Protein AF-A0A9K3H427-F1 (afdb_monomer_lite)

Foldseek 3Di:
DDDDDDPPDPDPPPFPQDKDQPVPDFPPPVLCVLLVVVVHFDWAKEWEQVDVVTDIDTWTKDWDDDPPDITIGTPCPVCVCVVNVHDGGWIWTWGADSVRRYIYTNDIHDRDDPDD

pLDDT: mean 77.14, std 18.09, range [31.36, 94.38]

Structure (mmCIF, N/CA/C/O backbone):
data_AF-A0A9K3H427-F1
#
_entry.id   AF-A0A9K3H427-F1
#
loop_
_atom_site.group_PDB
_atom_site.id
_atom_site.type_symbol
_atom_site.label_atom_id
_atom_site.label_alt_id
_atom_site.label_comp_id
_atom_site.label_asym_id
_atom_site.label_entity_id
_atom_site.label_seq_id
_atom_site.pdbx_PDB_ins_code
_atom_site.Cartn_x
_atom_site.Cartn_y
_atom_site.Cartn_z
_atom_site.occupancy
_atom_site.B_iso_or_equiv
_atom_site.auth_seq_id
_atom_site.auth_comp_id
_atom_site.auth_asym_id
_atom_site.auth_atom_id
_atom_site.pdbx_PDB_model_num
ATOM 1 N N . MET A 1 1 ? -9.179 27.193 9.146 1.00 47.16 1 MET A N 1
ATOM 2 C CA . MET A 1 1 ? -9.935 26.035 9.664 1.00 47.16 1 MET A CA 1
ATOM 3 C C . MET A 1 1 ? -11.310 26.071 9.018 1.00 47.16 1 MET A C 1
ATOM 5 O O . MET A 1 1 ? -12.090 26.947 9.357 1.00 47.16 1 MET A O 1
ATOM 9 N N . MET A 1 2 ? -11.565 25.232 8.012 1.00 31.36 2 MET A N 1
ATOM 10 C CA . MET A 1 2 ? -12.874 25.163 7.357 1.00 31.36 2 MET A CA 1
ATOM 11 C C . MET A 1 2 ? -13.105 23.733 6.878 1.00 31.36 2 MET A C 1
ATOM 13 O O . MET A 1 2 ? -12.487 23.281 5.918 1.00 31.36 2 MET A O 1
ATOM 17 N N . PHE A 1 3 ? -13.963 23.025 7.607 1.00 40.50 3 PHE A N 1
ATOM 18 C CA . PHE A 1 3 ? -14.606 21.809 7.136 1.00 40.50 3 PHE A CA 1
ATOM 19 C C . PHE A 1 3 ? -15.745 22.230 6.207 1.00 40.50 3 PHE A C 1
ATOM 21 O O . PHE A 1 3 ? -16.677 22.899 6.644 1.00 40.50 3 PHE A O 1
ATOM 28 N N . LEU A 1 4 ? -15.680 21.823 4.943 1.00 38.75 4 LEU A N 1
ATOM 29 C CA . LEU A 1 4 ? -16.846 21.741 4.070 1.00 38.75 4 LEU A CA 1
ATOM 30 C C . LEU A 1 4 ? -16.932 20.303 3.577 1.00 38.75 4 LEU A C 1
ATOM 32 O O . LEU A 1 4 ? -16.251 19.882 2.646 1.00 38.75 4 LEU A O 1
ATOM 36 N N . LEU A 1 5 ? -17.746 19.544 4.299 1.00 40.22 5 LEU A N 1
ATOM 37 C CA . LEU A 1 5 ? -18.216 18.225 3.923 1.00 40.22 5 LEU A CA 1
ATOM 38 C C . LEU A 1 5 ? -19.478 18.404 3.060 1.00 40.22 5 LEU A C 1
ATOM 40 O O . LEU A 1 5 ? -20.272 19.303 3.320 1.00 40.22 5 LEU A O 1
ATOM 44 N N . PHE A 1 6 ? -19.662 17.493 2.101 1.00 34.06 6 PHE A N 1
ATOM 45 C CA . PHE A 1 6 ? -20.850 17.277 1.256 1.00 34.06 6 PHE A CA 1
ATOM 46 C C . PHE A 1 6 ? -20.941 17.988 -0.109 1.00 34.06 6 PHE A C 1
ATOM 48 O O . PHE A 1 6 ? -21.851 18.763 -0.396 1.00 34.06 6 PHE A O 1
ATOM 55 N N . GLN A 1 7 ? -20.108 17.520 -1.044 1.00 39.38 7 GLN A N 1
ATOM 56 C CA . GLN A 1 7 ? -20.608 17.071 -2.355 1.00 39.38 7 GLN A CA 1
ATOM 57 C C . GLN A 1 7 ? -20.268 15.585 -2.542 1.00 39.38 7 GLN A C 1
ATOM 59 O O . GLN A 1 7 ? -19.338 15.185 -3.239 1.00 39.38 7 GLN A O 1
ATOM 64 N N . LEU A 1 8 ? -21.032 14.763 -1.826 1.00 40.72 8 LEU A N 1
ATOM 65 C CA . LEU A 1 8 ? -20.906 13.316 -1.724 1.00 40.72 8 LEU A CA 1
ATOM 66 C C . LEU A 1 8 ? -21.753 12.633 -2.814 1.00 40.72 8 LEU A C 1
ATOM 68 O O . LEU A 1 8 ? -22.786 12.069 -2.491 1.00 40.72 8 LEU A O 1
ATOM 72 N N . GLN A 1 9 ? -21.357 12.718 -4.095 1.00 40.81 9 GLN A N 1
ATOM 73 C CA . GLN A 1 9 ? -21.761 11.723 -5.121 1.00 40.81 9 GLN A CA 1
ATOM 74 C C . GLN A 1 9 ? -21.062 11.812 -6.492 1.00 40.81 9 GLN A C 1
ATOM 76 O O . GLN A 1 9 ? -21.437 11.088 -7.412 1.00 40.81 9 GLN A O 1
ATOM 81 N N . ARG A 1 10 ? -20.027 12.645 -6.673 1.00 34.31 10 ARG A N 1
ATOM 82 C CA . ARG A 1 10 ? -19.367 12.787 -7.987 1.00 34.31 10 ARG A CA 1
ATOM 83 C C . ARG A 1 10 ? -17.844 12.912 -7.909 1.00 34.31 10 ARG A C 1
ATOM 85 O O . ARG A 1 10 ? -17.246 13.702 -8.626 1.00 34.31 10 ARG A O 1
ATOM 92 N N . LEU A 1 11 ? -17.220 12.127 -7.029 1.00 31.83 11 LEU A N 1
ATOM 93 C CA . LEU A 1 11 ? -15.755 12.014 -6.925 1.00 31.83 11 LEU A CA 1
ATOM 94 C C . LEU A 1 11 ? -15.275 10.569 -6.696 1.00 31.83 11 LEU A C 1
ATOM 96 O O . LEU A 1 11 ? -14.165 10.338 -6.239 1.00 31.83 11 LEU A O 1
ATOM 100 N N . LEU A 1 12 ? -16.096 9.581 -7.065 1.00 36.31 12 LEU A N 1
ATOM 101 C CA . LEU A 1 12 ? -15.741 8.153 -7.020 1.00 36.31 12 LEU A CA 1
ATOM 102 C C . LEU A 1 12 ? -14.937 7.669 -8.246 1.00 36.31 12 LEU A C 1
ATOM 104 O O . LEU A 1 12 ? -14.768 6.472 -8.428 1.00 36.31 12 LEU A O 1
ATOM 108 N N . LEU A 1 13 ? -14.432 8.575 -9.090 1.00 39.28 13 LEU A N 1
ATOM 109 C CA . LEU A 1 13 ? -13.707 8.222 -10.324 1.00 39.28 13 LEU A CA 1
ATOM 110 C C . LEU A 1 13 ? -12.291 8.810 -10.429 1.00 39.28 13 LEU A C 1
ATOM 112 O O . LEU A 1 13 ? -11.658 8.659 -11.467 1.00 39.28 13 LEU A O 1
ATOM 116 N N . LEU A 1 14 ? -11.777 9.450 -9.373 1.00 37.84 14 LEU A N 1
ATOM 117 C CA . LEU A 1 14 ? -10.419 10.022 -9.374 1.00 37.84 14 LEU A CA 1
ATOM 118 C C . LEU A 1 14 ? -9.547 9.620 -8.182 1.00 37.84 14 LEU A C 1
ATOM 120 O O . LEU A 1 14 ? -8.401 10.048 -8.111 1.00 37.84 14 LEU A O 1
ATOM 124 N N . ASN A 1 15 ? -10.044 8.769 -7.283 1.00 42.16 15 ASN A N 1
ATOM 125 C CA . ASN A 1 15 ? -9.226 8.227 -6.206 1.00 42.16 15 ASN A CA 1
ATOM 126 C C . ASN A 1 15 ? -8.903 6.775 -6.515 1.00 42.16 15 ASN A C 1
ATOM 128 O O . ASN A 1 15 ? -9.799 5.974 -6.766 1.00 42.16 15 ASN A O 1
ATOM 132 N N . ASN A 1 16 ? -7.603 6.496 -6.548 1.00 55.47 16 ASN A N 1
ATOM 133 C CA . ASN A 1 16 ? -6.942 5.254 -6.931 1.00 55.47 16 ASN A CA 1
ATOM 134 C C . ASN A 1 16 ? -7.332 4.054 -6.045 1.00 55.47 16 ASN A C 1
ATOM 136 O O . ASN A 1 16 ? -6.452 3.446 -5.444 1.00 55.47 16 ASN A O 1
ATOM 140 N N . HIS A 1 17 ? -8.616 3.697 -5.955 1.00 60.53 17 HIS A N 1
ATOM 141 C CA . HIS A 1 17 ? -9.084 2.445 -5.365 1.00 60.53 17 HIS A CA 1
ATOM 142 C C . HIS A 1 17 ? -8.744 1.316 -6.329 1.00 60.53 17 HIS A C 1
ATOM 144 O O . HIS A 1 17 ? -9.560 0.847 -7.122 1.00 60.53 17 HIS A O 1
ATOM 150 N N . MET A 1 18 ? -7.479 0.931 -6.306 1.00 69.94 18 MET A N 1
ATOM 151 C CA . MET A 1 18 ? -6.984 -0.177 -7.093 1.00 69.94 18 MET A CA 1
ATOM 152 C C . MET A 1 18 ? -7.352 -1.460 -6.348 1.00 69.94 18 MET A C 1
ATOM 154 O O . MET A 1 18 ? -7.099 -1.591 -5.150 1.00 69.94 18 MET A O 1
ATOM 158 N N . ALA A 1 19 ? -7.966 -2.401 -7.060 1.00 75.38 19 ALA A N 1
ATOM 159 C CA . ALA A 1 19 ? -8.266 -3.732 -6.552 1.00 75.38 19 ALA A CA 1
ATOM 160 C C . ALA A 1 19 ? -7.276 -4.729 -7.157 1.00 75.38 19 ALA A C 1
ATOM 162 O O . ALA A 1 19 ? -7.068 -4.733 -8.373 1.00 75.38 19 ALA A O 1
ATOM 163 N N . VAL A 1 20 ? -6.658 -5.575 -6.330 1.00 70.31 20 VAL A N 1
ATOM 164 C CA . VAL A 1 20 ? -5.747 -6.621 -6.820 1.00 70.31 20 VAL A CA 1
ATOM 165 C C . VAL A 1 20 ? -5.991 -7.946 -6.107 1.00 70.31 20 VAL A C 1
ATOM 167 O O . VAL A 1 20 ? -6.211 -7.991 -4.897 1.00 70.31 20 VAL A O 1
ATOM 170 N N . VAL A 1 21 ? -5.915 -9.032 -6.881 1.00 73.81 21 VAL A N 1
ATOM 171 C CA . VAL A 1 21 ? -5.943 -10.413 -6.387 1.00 73.81 21 VAL A CA 1
ATOM 172 C C . VAL A 1 21 ? -4.569 -10.791 -5.823 1.00 73.81 21 VAL A C 1
ATOM 174 O O . VAL A 1 21 ? -3.543 -10.688 -6.502 1.00 73.81 21 VAL A O 1
ATOM 177 N N . ILE A 1 22 ? -4.545 -11.267 -4.576 1.00 63.09 22 ILE A N 1
ATOM 178 C CA . ILE A 1 22 ? -3.318 -11.396 -3.769 1.00 63.09 22 ILE A CA 1
ATOM 179 C C . ILE A 1 22 ? -2.269 -12.376 -4.307 1.00 63.09 22 ILE A C 1
ATOM 181 O O . ILE A 1 22 ? -1.079 -12.181 -4.054 1.00 63.09 22 ILE A O 1
ATOM 185 N N . SER A 1 23 ? -2.652 -13.372 -5.113 1.00 59.31 23 SER A N 1
ATOM 186 C CA . SER A 1 23 ? -1.693 -14.299 -5.743 1.00 59.31 23 SER A CA 1
ATOM 187 C C . SER A 1 23 ? -0.634 -13.588 -6.604 1.00 59.31 23 SER A C 1
ATOM 189 O O . SER A 1 23 ? 0.442 -14.139 -6.836 1.00 59.31 23 SER A O 1
ATOM 191 N N . LEU A 1 24 ? -0.910 -12.350 -7.028 1.00 56.22 24 LEU A N 1
ATOM 192 C CA . LEU A 1 24 ? -0.031 -11.511 -7.839 1.00 56.22 24 LEU A CA 1
ATOM 193 C C . LEU A 1 24 ? 0.356 -10.191 -7.161 1.00 56.22 24 LEU A C 1
ATOM 195 O O . LEU A 1 24 ? 1.038 -9.385 -7.797 1.00 56.22 24 LEU A O 1
ATOM 199 N N . PHE A 1 25 ? -0.053 -9.948 -5.908 1.00 58.78 25 PHE A N 1
ATOM 200 C CA . PHE A 1 25 ? 0.113 -8.645 -5.256 1.00 58.78 25 PHE A CA 1
ATOM 201 C C . PHE A 1 25 ? 1.571 -8.425 -4.837 1.00 58.78 25 PHE A C 1
ATOM 203 O O . PHE A 1 25 ? 1.988 -8.603 -3.704 1.00 58.78 25 PHE A O 1
ATOM 210 N N . ARG A 1 26 ? 2.390 -8.084 -5.822 1.00 73.81 26 ARG A N 1
ATOM 211 C CA . ARG A 1 26 ? 3.598 -7.272 -5.673 1.00 73.81 26 ARG A CA 1
ATOM 212 C C . ARG A 1 26 ? 3.151 -5.813 -5.743 1.00 73.81 26 ARG A C 1
ATOM 214 O O . ARG A 1 26 ? 2.013 -5.567 -6.142 1.00 73.81 26 ARG A O 1
ATOM 221 N N . LEU A 1 27 ? 4.002 -4.854 -5.367 1.00 79.50 27 LEU A N 1
ATOM 222 C CA . LEU A 1 27 ? 3.614 -3.445 -5.492 1.00 79.50 27 LEU A CA 1
ATOM 223 C C . LEU A 1 27 ? 3.221 -3.181 -6.946 1.00 79.50 27 LEU A C 1
ATOM 225 O O . LEU A 1 27 ? 4.057 -3.399 -7.828 1.00 79.50 27 LEU A O 1
ATOM 229 N N . PRO A 1 28 ? 1.974 -2.763 -7.221 1.00 80.25 28 PRO A N 1
ATOM 230 C CA . PRO A 1 28 ? 1.554 -2.576 -8.600 1.00 80.25 28 PRO A CA 1
ATOM 231 C C . PRO A 1 28 ? 2.414 -1.510 -9.270 1.00 80.25 28 PRO A C 1
ATOM 233 O O . PRO A 1 28 ? 2.856 -0.566 -8.612 1.00 80.25 28 PRO A O 1
ATOM 236 N N . ASP A 1 29 ? 2.659 -1.642 -10.572 1.00 80.81 29 ASP A N 1
ATOM 237 C CA . ASP A 1 29 ? 3.571 -0.743 -11.298 1.00 80.81 29 ASP A CA 1
ATOM 238 C C . ASP A 1 29 ? 3.152 0.731 -11.165 1.00 80.81 29 ASP A C 1
ATOM 240 O O . ASP A 1 29 ? 3.988 1.630 -11.151 1.00 80.81 29 ASP A O 1
ATOM 244 N N . THR A 1 30 ? 1.851 0.996 -11.015 1.00 80.50 30 THR A N 1
ATOM 245 C CA . THR A 1 30 ? 1.318 2.332 -10.714 1.00 80.50 30 THR A CA 1
ATOM 246 C C . THR A 1 30 ? 1.804 2.853 -9.362 1.00 80.50 30 THR A C 1
ATOM 248 O O . THR A 1 30 ? 2.328 3.960 -9.299 1.00 80.50 30 THR A O 1
ATOM 251 N N . VAL A 1 31 ? 1.708 2.044 -8.301 1.00 83.06 31 VAL A N 1
ATOM 252 C CA . VAL A 1 31 ? 2.203 2.407 -6.962 1.00 83.06 31 VAL A CA 1
ATOM 253 C C . VAL A 1 31 ? 3.716 2.569 -6.984 1.00 83.06 31 VAL A C 1
ATOM 255 O O . VAL A 1 31 ? 4.232 3.527 -6.428 1.00 83.06 31 VAL A O 1
ATOM 258 N N . SER A 1 32 ? 4.429 1.676 -7.672 1.00 85.00 32 SER A N 1
ATOM 259 C CA . SER A 1 32 ? 5.888 1.747 -7.781 1.00 85.00 32 SER A CA 1
ATOM 260 C C . SER A 1 32 ? 6.361 3.048 -8.435 1.00 85.00 32 SER A C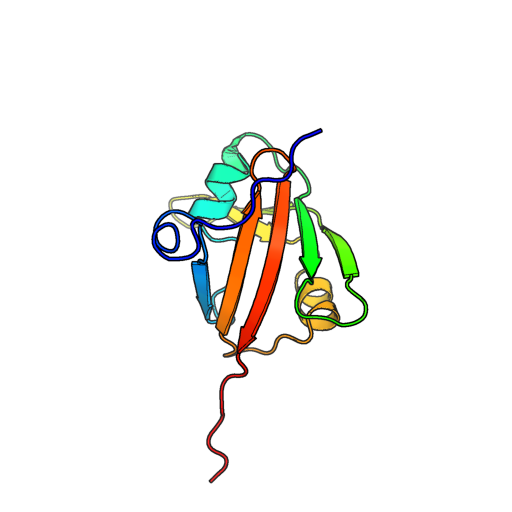 1
ATOM 262 O O . SER A 1 32 ? 7.321 3.660 -7.968 1.00 85.00 32 SER A O 1
ATOM 264 N N . ARG A 1 33 ? 5.652 3.500 -9.479 1.00 84.62 33 ARG A N 1
ATOM 265 C CA . ARG A 1 33 ? 5.917 4.781 -10.147 1.00 84.62 33 ARG A CA 1
ATOM 266 C C . ARG A 1 33 ? 5.559 5.980 -9.271 1.00 84.62 33 ARG A C 1
ATOM 268 O O . ARG A 1 33 ? 6.371 6.892 -9.167 1.00 84.62 33 ARG A O 1
ATOM 275 N N . MET A 1 34 ? 4.399 5.961 -8.609 1.00 84.12 34 MET A N 1
ATOM 276 C CA . MET A 1 34 ? 3.990 7.021 -7.669 1.00 84.12 34 MET A CA 1
ATOM 277 C C . MET A 1 34 ? 4.972 7.144 -6.496 1.00 84.12 34 MET A C 1
ATOM 279 O O . MET A 1 34 ? 5.376 8.238 -6.123 1.00 84.12 34 MET A O 1
ATOM 283 N N . ALA A 1 35 ? 5.444 6.017 -5.967 1.00 85.19 35 ALA A N 1
ATOM 284 C CA . ALA A 1 35 ? 6.460 5.963 -4.919 1.00 85.19 35 ALA A CA 1
ATOM 285 C C . ALA A 1 35 ? 7.887 6.262 -5.426 1.00 85.19 35 ALA A C 1
ATOM 287 O O . ALA A 1 35 ? 8.841 6.235 -4.651 1.00 85.19 35 ALA A O 1
ATOM 288 N N . LYS A 1 36 ? 8.055 6.538 -6.730 1.00 87.50 36 LYS A N 1
ATOM 289 C CA . LYS A 1 36 ? 9.339 6.861 -7.377 1.00 87.50 36 LYS A CA 1
ATOM 290 C C . LYS A 1 36 ? 10.428 5.822 -7.079 1.00 87.50 36 LYS A C 1
ATOM 292 O O . LYS A 1 36 ? 11.605 6.162 -6.958 1.00 87.50 36 LYS A O 1
ATOM 297 N N . LEU A 1 37 ? 10.046 4.540 -7.015 1.00 86.06 37 LEU A N 1
ATOM 298 C CA . LEU A 1 37 ? 10.944 3.445 -6.617 1.00 86.06 37 LEU A CA 1
ATOM 299 C C . LEU A 1 37 ? 12.052 3.157 -7.641 1.00 86.06 37 LEU A C 1
ATOM 301 O O . LEU A 1 37 ? 13.075 2.551 -7.312 1.00 86.06 37 LEU A O 1
ATOM 305 N N . ASP A 1 38 ? 11.877 3.633 -8.874 1.00 83.06 38 ASP A N 1
ATOM 306 C CA . ASP A 1 38 ? 12.915 3.662 -9.909 1.00 83.06 38 ASP A CA 1
ATOM 307 C C . ASP A 1 38 ? 14.080 4.597 -9.550 1.00 83.06 38 ASP A C 1
ATOM 309 O O . ASP A 1 38 ? 15.223 4.314 -9.907 1.00 83.06 38 ASP A O 1
ATOM 313 N N . PHE A 1 39 ? 13.812 5.663 -8.790 1.00 83.31 39 PHE A N 1
ATOM 314 C CA . PHE A 1 39 ? 14.806 6.655 -8.375 1.00 83.31 39 PHE A CA 1
ATOM 315 C C . PHE A 1 39 ? 15.386 6.377 -6.982 1.00 83.31 39 PHE A C 1
ATOM 317 O O . PHE A 1 39 ? 16.506 6.796 -6.694 1.00 83.31 39 PHE A O 1
ATOM 324 N N . GLY A 1 40 ? 14.667 5.649 -6.122 1.00 83.50 40 GLY A N 1
ATOM 325 C CA . GLY A 1 40 ? 15.151 5.272 -4.795 1.00 83.50 40 GLY A CA 1
ATOM 326 C C . GLY A 1 40 ? 14.237 4.277 -4.083 1.00 83.50 40 GLY A C 1
ATOM 327 O O . GLY A 1 40 ? 13.020 4.360 -4.182 1.00 83.50 40 GLY A O 1
ATOM 328 N N . LEU A 1 41 ? 14.813 3.335 -3.330 1.00 86.69 41 LEU A N 1
ATOM 329 C CA . LEU A 1 41 ? 14.063 2.320 -2.570 1.00 86.69 41 LEU A CA 1
ATOM 330 C C . LEU A 1 41 ? 13.549 2.876 -1.238 1.00 86.69 41 LEU A C 1
ATOM 332 O O . LEU A 1 41 ? 13.837 2.328 -0.172 1.00 86.69 41 LEU A O 1
ATOM 336 N N . ASN A 1 42 ? 12.818 3.985 -1.305 1.00 86.50 42 ASN A N 1
ATOM 337 C CA . ASN A 1 42 ? 12.278 4.631 -0.121 1.00 86.50 42 ASN A CA 1
ATOM 338 C C . ASN A 1 42 ? 11.275 3.696 0.565 1.00 86.50 42 ASN A C 1
ATOM 340 O O . ASN A 1 42 ? 10.440 3.095 -0.115 1.00 86.50 42 ASN A O 1
ATOM 344 N N . PRO A 1 43 ? 11.363 3.528 1.894 1.00 88.81 43 PRO A N 1
ATOM 345 C CA . PRO A 1 43 ? 10.383 2.743 2.622 1.00 88.81 43 PRO A CA 1
ATOM 346 C C . PRO A 1 43 ? 9.009 3.410 2.521 1.00 88.81 43 PRO A C 1
ATOM 348 O O . PRO A 1 43 ? 8.911 4.635 2.544 1.00 88.81 43 PRO A O 1
ATOM 351 N N . ILE A 1 44 ? 7.958 2.597 2.443 1.00 90.50 44 ILE A N 1
ATOM 352 C CA . ILE A 1 44 ? 6.577 3.084 2.412 1.00 90.50 44 ILE A CA 1
ATOM 353 C C . ILE A 1 44 ? 5.884 2.774 3.734 1.00 90.50 44 ILE A C 1
ATOM 355 O O . ILE A 1 44 ? 6.114 1.725 4.350 1.00 90.50 44 ILE A O 1
ATOM 359 N N . THR A 1 45 ? 5.010 3.673 4.164 1.00 93.50 45 THR A N 1
ATOM 360 C CA . THR A 1 45 ? 4.161 3.445 5.333 1.00 93.50 45 THR A CA 1
ATOM 361 C C . THR A 1 45 ? 2.946 2.642 4.904 1.00 93.50 45 THR A C 1
ATOM 363 O O . THR A 1 45 ? 2.243 3.012 3.972 1.00 93.50 45 THR A O 1
ATOM 366 N N . ILE A 1 46 ? 2.678 1.529 5.575 1.00 92.31 46 ILE A N 1
ATOM 367 C CA . ILE A 1 46 ? 1.462 0.748 5.378 1.00 92.31 46 ILE A CA 1
ATOM 368 C C . ILE A 1 46 ? 0.469 1.135 6.463 1.00 92.31 46 ILE A C 1
ATOM 370 O O . ILE A 1 46 ? 0.786 1.000 7.643 1.00 92.31 46 ILE A O 1
ATOM 374 N N . ARG A 1 47 ? -0.742 1.532 6.078 1.00 94.38 47 ARG A N 1
ATOM 375 C CA . ARG A 1 47 ? -1.845 1.821 6.998 1.00 94.38 47 ARG A CA 1
ATOM 376 C C . ARG A 1 47 ? -2.999 0.854 6.764 1.00 94.38 47 ARG A C 1
ATOM 378 O O . ARG A 1 47 ? -3.476 0.702 5.649 1.00 94.38 47 ARG A O 1
ATOM 385 N N . LEU A 1 48 ? -3.461 0.182 7.811 1.00 93.62 48 LEU A N 1
ATOM 386 C CA . LEU A 1 48 ? -4.531 -0.814 7.761 1.00 93.62 48 LEU A CA 1
ATOM 387 C C . LEU A 1 48 ? -5.826 -0.203 8.301 1.00 93.62 48 LEU A C 1
ATOM 389 O O . LEU A 1 48 ? -6.149 -0.351 9.479 1.00 93.62 48 LEU A O 1
ATOM 393 N N . LEU A 1 49 ? -6.559 0.498 7.435 1.00 91.25 49 LEU A N 1
ATOM 394 C CA . LEU A 1 49 ? -7.787 1.213 7.804 1.00 91.25 49 LEU A CA 1
ATOM 395 C C . LEU A 1 49 ? -8.966 0.271 8.080 1.00 91.25 49 LEU A C 1
ATOM 397 O O . LEU A 1 49 ? -9.829 0.590 8.891 1.00 91.25 49 LEU A O 1
ATOM 401 N N . HIS A 1 50 ? -8.977 -0.904 7.448 1.00 87.62 50 HIS A N 1
ATOM 402 C CA . HIS A 1 50 ? -10.009 -1.929 7.638 1.00 87.62 50 HIS A CA 1
ATOM 403 C C . HIS A 1 50 ? -9.914 -2.687 8.976 1.00 87.62 50 HIS A C 1
ATOM 405 O O . HIS A 1 50 ? -10.785 -3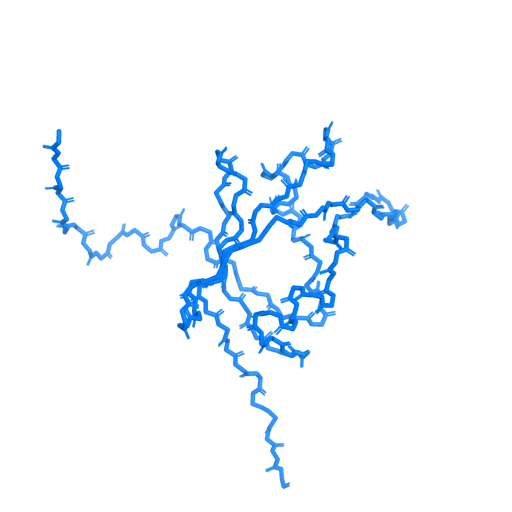.502 9.282 1.00 87.62 50 HIS A O 1
ATOM 411 N N . ARG A 1 51 ? -8.843 -2.498 9.760 1.00 89.12 51 ARG A N 1
ATOM 412 C CA . ARG A 1 51 ? -8.661 -3.163 11.060 1.00 89.12 51 ARG A CA 1
ATOM 413 C C . ARG A 1 51 ? -9.148 -2.254 12.185 1.00 89.12 51 ARG A C 1
ATOM 415 O O . ARG A 1 51 ? -8.975 -1.040 12.132 1.00 89.12 51 ARG A O 1
ATOM 422 N N . SER A 1 52 ? -9.707 -2.864 13.227 1.00 87.06 52 SER A N 1
ATOM 423 C CA . SER A 1 52 ? -9.997 -2.201 14.498 1.00 87.06 52 SER A CA 1
ATOM 424 C C . SER A 1 52 ? -9.258 -2.938 15.624 1.00 87.06 52 SER A C 1
ATOM 426 O O . SER A 1 52 ? -9.520 -4.129 15.818 1.00 87.06 52 SER A O 1
ATOM 428 N N . PRO A 1 53 ? -8.313 -2.290 16.332 1.00 86.81 53 PRO A N 1
ATOM 429 C CA . PRO A 1 53 ? -7.840 -0.919 16.112 1.00 86.81 53 PRO A CA 1
ATOM 430 C C . PRO A 1 53 ? -7.088 -0.762 14.778 1.00 86.81 53 PRO A C 1
ATOM 432 O O . PRO A 1 53 ? -6.526 -1.728 14.251 1.00 86.81 53 PRO A O 1
ATOM 435 N N . GLN A 1 54 ? -7.076 0.464 14.245 1.00 89.44 54 GLN A N 1
ATOM 436 C CA . GLN A 1 54 ? -6.261 0.794 13.074 1.00 89.44 54 GLN A CA 1
ATOM 437 C C . GLN A 1 54 ? -4.784 0.590 13.407 1.00 89.44 54 GLN A C 1
ATOM 439 O O . GLN A 1 54 ? -4.340 0.852 14.525 1.00 89.44 54 GLN A O 1
ATOM 444 N N . ASN A 1 55 ? -4.027 0.104 12.430 1.00 89.88 55 ASN A N 1
ATOM 445 C CA . ASN A 1 55 ? -2.616 -0.209 12.604 1.00 89.88 55 ASN A CA 1
ATOM 446 C C . ASN A 1 55 ? -1.810 0.368 11.445 1.00 89.88 55 ASN A C 1
ATOM 448 O O . ASN A 1 55 ? -2.237 0.275 10.294 1.00 89.88 55 ASN A O 1
ATOM 452 N N . GLU A 1 56 ? -0.636 0.911 11.736 1.00 93.69 56 GLU A N 1
ATOM 453 C CA . GLU A 1 56 ? 0.301 1.376 10.724 1.00 93.69 56 GLU A CA 1
ATOM 454 C C . GLU A 1 56 ? 1.727 0.928 11.032 1.00 93.69 56 GLU A C 1
ATOM 456 O O . GLU A 1 56 ? 2.125 0.762 12.185 1.00 93.69 56 GLU A O 1
ATOM 461 N N . PHE A 1 57 ? 2.495 0.664 9.981 1.00 92.50 57 PHE A N 1
ATOM 462 C CA . PHE A 1 57 ? 3.891 0.274 10.102 1.00 92.50 57 PHE A CA 1
ATOM 463 C C . PHE A 1 57 ? 4.667 0.620 8.837 1.00 92.50 57 PHE A C 1
ATOM 465 O O . PHE A 1 57 ? 4.158 0.527 7.723 1.00 92.50 57 PHE A O 1
ATOM 472 N N . ILE A 1 58 ? 5.940 0.954 9.011 1.00 92.50 58 ILE A N 1
ATOM 473 C CA . ILE A 1 58 ? 6.854 1.216 7.901 1.00 92.50 58 ILE A CA 1
ATOM 474 C C . ILE A 1 58 ? 7.357 -0.117 7.342 1.00 92.50 58 ILE A C 1
ATOM 476 O O . ILE A 1 58 ? 7.717 -1.027 8.098 1.00 92.50 58 ILE A O 1
ATOM 480 N N . ASN A 1 59 ? 7.397 -0.242 6.016 1.00 90.38 59 ASN A N 1
ATOM 481 C CA . ASN A 1 59 ? 7.938 -1.410 5.335 1.00 90.38 59 ASN A CA 1
ATOM 482 C C . ASN A 1 59 ? 8.963 -0.986 4.280 1.00 90.38 59 ASN A C 1
ATOM 484 O O . ASN A 1 59 ? 8.742 -0.063 3.498 1.00 90.38 59 ASN A O 1
ATOM 488 N N . GLY A 1 60 ? 10.105 -1.670 4.274 1.00 89.88 60 GLY A N 1
ATOM 489 C CA . GLY A 1 60 ? 11.148 -1.415 3.290 1.00 89.88 60 GLY A CA 1
ATOM 490 C C . GLY A 1 60 ? 10.743 -1.918 1.909 1.00 89.88 60 GLY A C 1
ATOM 491 O O . GLY A 1 60 ? 9.884 -2.793 1.776 1.00 89.88 60 GLY A O 1
ATOM 492 N N . ILE A 1 61 ? 11.423 -1.412 0.886 1.00 90.00 61 ILE A N 1
ATOM 493 C CA . ILE A 1 61 ? 11.242 -1.839 -0.499 1.00 90.00 61 ILE A CA 1
ATOM 494 C C . ILE A 1 61 ? 12.455 -2.643 -0.957 1.00 90.00 61 ILE A C 1
ATOM 496 O O . ILE A 1 61 ? 13.601 -2.262 -0.727 1.00 90.00 61 ILE A O 1
ATOM 500 N N . ARG A 1 62 ? 12.204 -3.754 -1.653 1.00 88.69 62 ARG A N 1
ATOM 501 C CA . ARG A 1 62 ? 13.210 -4.490 -2.417 1.00 88.69 62 ARG A CA 1
ATOM 502 C C . ARG A 1 62 ? 12.937 -4.362 -3.909 1.00 88.69 62 ARG A C 1
ATOM 504 O O . ARG A 1 62 ? 11.796 -4.482 -4.358 1.00 88.69 62 ARG A O 1
ATOM 511 N N . ARG A 1 63 ? 14.008 -4.176 -4.675 1.00 89.12 63 ARG A N 1
ATOM 512 C CA . ARG A 1 63 ? 13.985 -4.260 -6.135 1.00 89.12 63 ARG A CA 1
ATOM 513 C C . ARG A 1 63 ? 14.223 -5.700 -6.559 1.00 89.12 63 ARG A C 1
ATOM 515 O O . ARG A 1 63 ? 15.203 -6.317 -6.151 1.00 89.12 63 ARG A O 1
ATOM 522 N N . GLU A 1 64 ? 13.360 -6.216 -7.414 1.00 86.38 64 GLU A N 1
ATOM 523 C CA . GLU A 1 64 ? 13.526 -7.509 -8.060 1.00 86.38 64 GLU A CA 1
ATOM 524 C C . GLU A 1 64 ? 13.732 -7.318 -9.563 1.00 86.38 64 GLU A C 1
ATOM 526 O O . GLU A 1 64 ? 13.076 -6.492 -10.200 1.00 86.38 64 GLU A O 1
ATOM 531 N N . LYS A 1 65 ? 14.636 -8.106 -10.145 1.00 8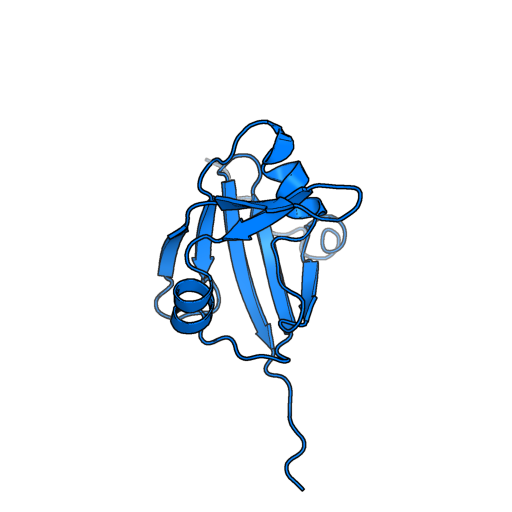2.50 65 LYS A N 1
ATOM 532 C CA . LYS A 1 65 ? 14.880 -8.106 -11.587 1.00 82.50 65 LYS A CA 1
ATOM 533 C C . LYS A 1 65 ? 13.809 -8.949 -12.292 1.00 82.50 65 LYS A C 1
ATOM 535 O O . LYS A 1 65 ? 13.570 -10.094 -11.908 1.00 82.50 65 LYS A O 1
ATOM 540 N N . LYS A 1 66 ? 13.163 -8.384 -13.309 1.00 79.94 66 LYS A N 1
ATOM 541 C CA . LYS A 1 66 ? 12.378 -9.091 -14.333 1.00 79.94 66 LYS A CA 1
ATOM 542 C C . LYS A 1 66 ? 13.258 -9.250 -15.582 1.00 79.94 66 LYS A C 1
ATOM 544 O O . LYS A 1 66 ? 14.327 -8.650 -15.659 1.00 79.94 66 LYS A O 1
ATOM 549 N N . VAL A 1 67 ? 12.818 -10.065 -16.541 1.00 76.88 67 VAL A N 1
ATOM 550 C CA . VAL A 1 67 ? 13.547 -10.299 -17.802 1.00 76.88 67 VAL A CA 1
ATOM 551 C C . VAL A 1 67 ? 13.814 -8.975 -18.532 1.00 76.88 67 VAL A C 1
ATOM 553 O O . VAL A 1 67 ? 14.962 -8.709 -18.870 1.00 76.88 67 VAL A O 1
ATOM 556 N N . ASP A 1 68 ? 12.802 -8.102 -18.621 1.00 77.12 68 ASP A N 1
ATOM 557 C CA . ASP A 1 68 ? 12.885 -6.845 -19.388 1.00 77.12 68 ASP A CA 1
ATOM 558 C C . ASP A 1 68 ? 12.726 -5.566 -18.543 1.00 77.12 68 ASP A C 1
ATOM 560 O O . ASP A 1 68 ? 12.784 -4.458 -19.070 1.00 77.12 68 ASP A O 1
ATOM 564 N N . CYS A 1 69 ? 12.492 -5.677 -17.230 1.00 78.25 69 CYS A N 1
ATOM 565 C CA . CYS A 1 69 ? 12.298 -4.512 -16.358 1.00 78.25 69 CYS A CA 1
ATOM 566 C C . CYS A 1 69 ? 12.626 -4.799 -14.885 1.00 78.25 69 CYS A C 1
ATOM 568 O O . CYS A 1 69 ? 13.012 -5.909 -14.516 1.00 78.25 69 CYS A O 1
ATOM 570 N N . PHE A 1 70 ? 12.463 -3.799 -14.022 1.00 83.12 70 PHE A N 1
ATOM 571 C CA . PHE A 1 70 ? 12.453 -3.992 -12.575 1.00 83.12 70 PHE A CA 1
ATOM 572 C C . PHE A 1 70 ? 11.021 -4.064 -12.055 1.00 83.12 70 PHE A C 1
ATOM 574 O O . PHE A 1 70 ? 10.096 -3.512 -12.642 1.00 83.12 70 PHE A O 1
ATOM 581 N N . ARG A 1 71 ? 10.845 -4.770 -10.941 1.00 84.19 71 ARG A N 1
ATOM 582 C CA . ARG A 1 71 ? 9.606 -4.775 -10.163 1.00 84.19 71 ARG A CA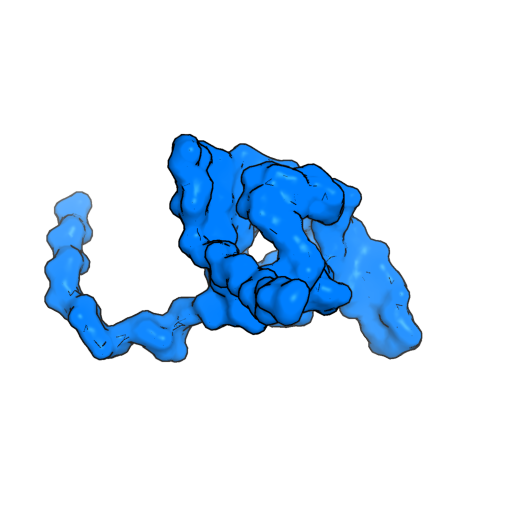 1
ATOM 583 C C . ARG A 1 71 ? 9.939 -4.566 -8.697 1.00 84.19 71 ARG A C 1
ATOM 585 O O . ARG A 1 71 ? 11.019 -4.954 -8.246 1.00 84.19 71 ARG A O 1
ATOM 592 N N . TYR A 1 72 ? 9.003 -4.002 -7.951 1.00 86.94 72 TYR A N 1
ATOM 593 C CA . TYR A 1 72 ? 9.219 -3.644 -6.557 1.00 86.94 72 TYR A CA 1
ATOM 594 C C . TYR A 1 72 ? 8.315 -4.457 -5.642 1.00 86.94 72 TYR A C 1
ATOM 596 O O . TYR A 1 72 ? 7.187 -4.816 -5.982 1.00 86.94 72 TYR A O 1
ATOM 604 N N . ALA A 1 73 ? 8.839 -4.805 -4.477 1.00 85.75 73 ALA A N 1
ATOM 605 C CA . ALA A 1 73 ? 8.112 -5.567 -3.477 1.00 85.75 73 ALA A CA 1
ATOM 606 C C . ALA A 1 73 ? 8.456 -5.060 -2.081 1.00 85.75 73 ALA A C 1
ATOM 608 O O . ALA A 1 73 ? 9.537 -4.521 -1.854 1.00 85.75 73 ALA A O 1
ATOM 609 N N . LEU A 1 74 ? 7.553 -5.279 -1.131 1.00 86.69 74 LEU A N 1
ATOM 610 C CA . LEU A 1 74 ? 7.857 -5.054 0.277 1.00 86.69 74 LEU A CA 1
ATOM 611 C C . LEU A 1 74 ? 8.922 -6.052 0.748 1.00 86.69 74 LEU A C 1
ATOM 613 O O . LEU A 1 74 ? 8.892 -7.226 0.370 1.00 86.69 74 LEU A O 1
ATOM 617 N N . THR A 1 75 ? 9.840 -5.620 1.611 1.00 87.12 75 THR A N 1
ATOM 618 C CA . THR A 1 75 ? 10.857 -6.507 2.198 1.00 87.12 75 THR A CA 1
ATOM 619 C C . THR A 1 75 ? 10.227 -7.534 3.135 1.00 87.12 75 THR A C 1
ATOM 621 O O . THR A 1 75 ? 10.647 -8.689 3.151 1.00 87.12 75 THR A O 1
ATOM 624 N N . SER A 1 76 ? 9.178 -7.143 3.865 1.00 85.56 76 SER A N 1
ATOM 625 C CA . SER A 1 76 ? 8.470 -8.003 4.821 1.00 85.56 76 SER A CA 1
ATOM 626 C C . SER A 1 76 ? 7.052 -8.337 4.353 1.00 85.56 76 SER A C 1
ATOM 628 O O . SER A 1 76 ? 6.067 -7.927 4.971 1.00 85.56 76 SER A O 1
ATOM 630 N N . TRP A 1 77 ? 6.937 -9.085 3.251 1.00 83.50 77 TRP A N 1
ATOM 631 C CA . TRP A 1 77 ? 5.639 -9.466 2.672 1.00 83.50 77 TRP A CA 1
ATOM 632 C C . TRP A 1 77 ? 4.771 -10.310 3.617 1.00 83.50 77 TRP A C 1
ATOM 634 O O . TRP A 1 77 ? 3.585 -10.047 3.798 1.00 83.50 77 TRP A O 1
ATOM 644 N N . SER A 1 78 ? 5.374 -11.296 4.283 1.00 83.75 78 SER A N 1
ATOM 645 C CA . SER A 1 78 ? 4.679 -12.163 5.244 1.00 83.75 78 SER A CA 1
ATOM 646 C C . SER A 1 78 ? 4.127 -11.382 6.438 1.00 83.75 78 SER A C 1
ATOM 648 O O . SER A 1 78 ? 3.000 -11.625 6.866 1.00 83.75 78 SER A O 1
ATOM 650 N N . ARG A 1 79 ? 4.894 -10.408 6.948 1.00 87.19 79 ARG A N 1
ATOM 651 C CA . ARG A 1 79 ? 4.452 -9.499 8.012 1.00 87.19 79 ARG A CA 1
ATOM 652 C C . ARG A 1 79 ? 3.254 -8.676 7.555 1.00 87.19 79 ARG A C 1
ATOM 654 O O . ARG A 1 79 ? 2.280 -8.607 8.292 1.00 87.19 79 ARG A O 1
ATOM 661 N N . PHE A 1 80 ? 3.313 -8.111 6.348 1.00 87.88 80 PHE A N 1
ATOM 662 C CA . PHE A 1 80 ? 2.204 -7.353 5.771 1.00 87.88 80 PHE A CA 1
ATOM 663 C C . PHE A 1 80 ? 0.917 -8.183 5.720 1.00 87.88 80 PHE A C 1
ATOM 665 O O . PHE A 1 80 ? -0.080 -7.784 6.319 1.00 87.88 80 PHE A O 1
ATOM 672 N N . MET A 1 81 ? 0.962 -9.368 5.100 1.00 88.38 81 MET A N 1
ATOM 673 C CA . MET A 1 81 ? -0.214 -10.237 4.989 1.00 88.38 81 MET A CA 1
ATOM 674 C C . MET A 1 81 ? -0.760 -10.637 6.363 1.00 88.38 81 MET A C 1
ATOM 676 O O . MET A 1 81 ? -1.961 -10.535 6.601 1.00 88.38 81 MET A O 1
ATOM 680 N N . LYS A 1 82 ? 0.119 -11.028 7.298 1.00 89.69 82 LYS A N 1
ATOM 681 C CA . LYS A 1 82 ? -0.280 -11.427 8.655 1.00 89.69 82 LYS A CA 1
ATOM 682 C C . LYS A 1 82 ? -0.922 -10.274 9.428 1.00 89.69 82 LYS A C 1
ATOM 684 O O . LYS A 1 82 ? -1.944 -10.475 10.074 1.00 89.69 82 LYS A O 1
ATOM 689 N N . SER A 1 83 ? -0.338 -9.078 9.369 1.00 89.75 83 SER A N 1
ATOM 690 C CA . SER A 1 83 ? -0.861 -7.896 10.063 1.00 89.75 83 SER A CA 1
ATOM 691 C C . SER A 1 83 ? -2.194 -7.425 9.484 1.00 89.75 83 SER A C 1
ATOM 693 O O . SER A 1 83 ? -3.067 -7.008 10.242 1.00 89.75 83 SER A O 1
ATOM 695 N N . ALA A 1 84 ? -2.361 -7.524 8.165 1.00 87.94 84 ALA A N 1
ATOM 696 C CA . ALA A 1 84 ? -3.594 -7.171 7.471 1.00 87.94 84 ALA A CA 1
ATOM 697 C C . ALA A 1 84 ? -4.656 -8.286 7.495 1.00 87.94 84 ALA A C 1
ATOM 699 O O . ALA A 1 84 ? -5.799 -8.044 7.137 1.00 87.94 84 ALA A O 1
ATOM 700 N N . GLY A 1 85 ? -4.315 -9.502 7.932 1.00 89.25 85 GLY A N 1
ATOM 701 C CA . GLY A 1 85 ? -5.243 -10.635 7.913 1.00 89.25 85 GLY A CA 1
ATOM 702 C C . GLY A 1 85 ? -5.651 -11.058 6.498 1.00 89.25 85 GLY A C 1
ATOM 703 O O . GLY A 1 85 ? -6.771 -11.515 6.309 1.00 89.25 85 GLY A O 1
ATOM 704 N N . ILE A 1 86 ? -4.756 -10.883 5.524 1.00 88.25 86 ILE A N 1
ATOM 705 C CA . ILE A 1 86 ? -5.001 -11.167 4.108 1.00 88.25 86 ILE A CA 1
ATOM 706 C C . ILE A 1 86 ? -4.555 -12.594 3.772 1.00 88.25 86 ILE A C 1
ATOM 708 O O . ILE A 1 86 ? -3.471 -13.024 4.181 1.00 88.25 86 ILE A O 1
ATOM 712 N N . GLN A 1 87 ? -5.346 -13.302 2.970 1.00 86.56 87 GLN A N 1
ATOM 713 C CA . GLN A 1 87 ? -5.032 -14.620 2.430 1.00 86.56 87 GLN A CA 1
ATOM 714 C C . GLN A 1 87 ? -4.852 -14.602 0.907 1.00 86.56 87 GLN A C 1
ATOM 716 O O . GLN A 1 87 ? -5.243 -13.674 0.198 1.00 86.56 87 GLN A O 1
ATOM 721 N N . VAL A 1 88 ? -4.230 -15.661 0.379 1.00 84.31 88 VAL A N 1
ATOM 722 C CA . VAL A 1 88 ? -4.095 -15.841 -1.070 1.00 84.31 88 VAL A CA 1
ATOM 723 C C . VAL A 1 88 ? -5.472 -16.061 -1.687 1.00 84.31 88 VAL A C 1
ATOM 725 O O . VAL A 1 88 ? -6.183 -16.993 -1.315 1.00 84.31 88 VAL A O 1
ATOM 728 N N . GLY A 1 89 ? -5.789 -15.228 -2.675 1.00 82.94 89 GLY A N 1
ATOM 729 C CA . GLY A 1 89 ? -7.073 -15.208 -3.371 1.00 82.94 89 GLY A CA 1
ATOM 730 C C . GLY A 1 89 ? -7.899 -13.978 -3.019 1.00 82.94 89 GLY A C 1
ATOM 731 O O . GLY A 1 89 ? -8.669 -13.528 -3.865 1.00 82.94 89 GLY A O 1
ATOM 732 N N . ASP A 1 90 ? -7.703 -13.406 -1.827 1.00 87.50 90 ASP A N 1
ATOM 733 C CA . ASP A 1 90 ? -8.453 -12.234 -1.381 1.00 87.50 90 ASP A CA 1
ATOM 734 C C . ASP A 1 90 ? -8.276 -11.064 -2.350 1.00 87.50 90 ASP A C 1
ATOM 736 O O . ASP A 1 90 ? -7.231 -10.902 -2.995 1.00 87.50 90 ASP A O 1
ATOM 740 N N . THR A 1 91 ? -9.318 -10.242 -2.440 1.00 87.50 91 THR A N 1
ATOM 741 C CA . THR A 1 91 ? -9.279 -8.985 -3.183 1.00 87.50 91 THR A CA 1
ATOM 742 C C . THR A 1 91 ? -9.021 -7.855 -2.207 1.00 87.50 91 THR A C 1
ATOM 744 O O . THR A 1 91 ? -9.767 -7.670 -1.246 1.00 87.50 91 THR A O 1
ATOM 747 N N . VAL A 1 92 ? -7.961 -7.093 -2.453 1.00 86.88 92 VAL A N 1
ATOM 748 C CA . VAL A 1 92 ? -7.571 -5.986 -1.581 1.00 86.88 92 VAL A CA 1
ATOM 749 C C . VAL A 1 92 ? -7.772 -4.668 -2.296 1.00 86.88 92 VAL A C 1
ATOM 751 O O . VAL A 1 92 ? -7.221 -4.456 -3.376 1.00 86.88 92 VAL A O 1
ATOM 754 N N . TYR A 1 93 ? -8.547 -3.796 -1.660 1.00 89.25 93 TYR A N 1
ATOM 755 C CA . TYR A 1 93 ? -8.744 -2.411 -2.051 1.00 89.25 93 TYR A CA 1
ATOM 756 C C . TYR A 1 93 ? -7.800 -1.545 -1.240 1.00 89.25 93 TYR A C 1
ATOM 758 O O . TYR A 1 93 ? -7.748 -1.619 -0.005 1.00 89.25 93 TYR A O 1
ATOM 766 N N . TYR A 1 94 ? -7.043 -0.730 -1.951 1.00 87.56 94 TYR A N 1
ATOM 767 C CA . TYR A 1 94 ? -6.073 0.151 -1.341 1.00 87.56 94 TYR A CA 1
ATOM 768 C C . TYR A 1 94 ? -5.999 1.469 -2.099 1.00 87.56 94 TYR A C 1
ATOM 770 O O . TYR A 1 94 ? -6.354 1.543 -3.276 1.00 87.56 94 TYR A O 1
ATOM 778 N N . SER A 1 95 ? -5.469 2.478 -1.422 1.00 89.44 95 SER A N 1
ATOM 779 C CA . SER A 1 95 ? -5.056 3.751 -1.997 1.00 89.44 95 SER A CA 1
ATOM 780 C C . SER A 1 95 ? -3.588 4.016 -1.668 1.00 89.44 95 SER A C 1
ATOM 782 O O . SER A 1 95 ? -3.018 3.426 -0.744 1.00 89.44 95 SER A O 1
ATOM 784 N N . PHE A 1 96 ? -2.946 4.865 -2.466 1.00 87.81 96 PHE A N 1
ATOM 785 C CA . PHE A 1 96 ? -1.575 5.300 -2.228 1.00 87.81 96 PHE A CA 1
ATOM 786 C C . PHE A 1 96 ? -1.512 6.825 -2.219 1.00 87.81 96 PHE A C 1
ATOM 788 O O . PHE A 1 96 ? -1.931 7.461 -3.186 1.00 87.81 96 PHE A O 1
ATOM 795 N N . ASP A 1 97 ? -0.991 7.382 -1.130 1.00 87.94 97 ASP A N 1
ATOM 796 C CA . ASP A 1 97 ? -0.659 8.795 -0.999 1.00 87.94 97 ASP A CA 1
ATOM 797 C C . ASP A 1 97 ? 0.795 9.006 -1.441 1.00 87.94 97 ASP A C 1
ATOM 799 O O . ASP A 1 97 ? 1.726 8.528 -0.789 1.00 87.94 97 ASP A O 1
ATOM 803 N N . GLU A 1 98 ? 0.995 9.690 -2.570 1.00 84.69 98 GLU A N 1
ATOM 804 C CA . GLU 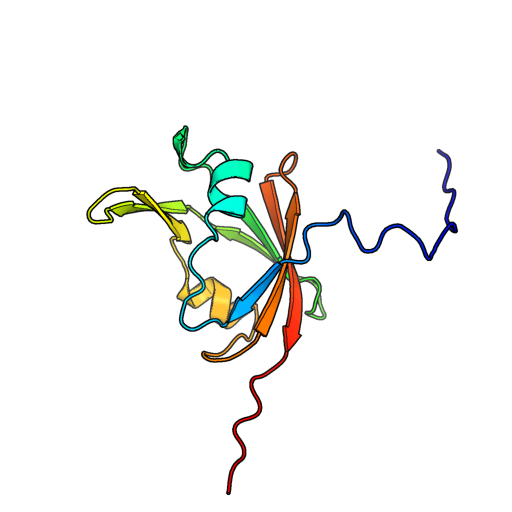A 1 98 ? 2.334 9.989 -3.092 1.00 84.69 98 GLU A CA 1
ATOM 805 C C . GLU A 1 98 ? 3.094 10.996 -2.219 1.00 84.69 98 GLU A C 1
ATOM 807 O O . GLU A 1 98 ? 4.322 10.938 -2.158 1.00 84.69 98 GLU A O 1
ATOM 812 N N . ILE A 1 99 ? 2.406 11.917 -1.547 1.00 84.00 99 ILE A N 1
ATOM 813 C CA . ILE A 1 99 ? 3.064 12.971 -0.770 1.00 84.00 99 ILE A CA 1
ATOM 814 C C . ILE A 1 99 ? 3.632 12.362 0.509 1.00 84.00 99 ILE A C 1
ATOM 816 O O . ILE A 1 99 ? 4.825 12.496 0.782 1.00 84.00 99 ILE A O 1
ATOM 820 N N . ASP A 1 100 ? 2.796 11.621 1.232 1.00 87.12 100 ASP A N 1
ATOM 821 C CA . ASP A 1 100 ? 3.167 11.027 2.518 1.00 87.12 100 ASP A CA 1
ATOM 822 C C . ASP A 1 100 ? 3.790 9.625 2.378 1.00 87.12 100 ASP A C 1
ATOM 824 O O . ASP A 1 100 ? 4.216 9.023 3.366 1.00 87.12 100 ASP A O 1
ATOM 828 N N . GLN A 1 101 ? 3.854 9.087 1.153 1.00 89.56 101 GLN A N 1
ATOM 829 C CA . GLN A 1 101 ? 4.340 7.734 0.845 1.00 89.56 101 GLN A CA 1
ATOM 830 C C . GLN A 1 101 ? 3.596 6.649 1.648 1.00 89.56 101 GLN A C 1
ATOM 832 O O . GLN A 1 101 ? 4.197 5.708 2.185 1.00 89.56 101 GLN A O 1
ATOM 837 N N . VAL A 1 102 ? 2.266 6.777 1.734 1.00 90.62 102 VAL A N 1
ATOM 838 C CA . VAL A 1 102 ? 1.399 5.895 2.532 1.00 90.62 102 VAL A CA 1
ATOM 839 C C . VAL A 1 102 ? 0.550 5.004 1.631 1.00 90.62 102 VAL A C 1
ATOM 841 O O . VAL A 1 102 ? -0.285 5.484 0.871 1.00 90.62 102 VAL A O 1
ATOM 844 N N . LEU A 1 103 ? 0.693 3.687 1.774 1.00 90.62 103 LEU A N 1
ATOM 845 C CA . LEU A 1 103 ? -0.223 2.692 1.222 1.00 90.62 103 LEU A CA 1
ATOM 846 C C . LEU A 1 103 ? -1.316 2.374 2.249 1.00 90.62 103 LEU A C 1
ATOM 848 O O . LEU A 1 103 ? -1.064 1.687 3.243 1.00 90.62 103 LEU A O 1
ATOM 852 N N . SER A 1 104 ? -2.536 2.836 1.995 1.00 91.00 104 SER A N 1
ATOM 853 C CA . SER A 1 104 ? -3.688 2.588 2.861 1.00 91.00 104 SER A CA 1
ATOM 854 C C . SER A 1 104 ? -4.491 1.393 2.359 1.00 91.00 104 SER A C 1
ATOM 856 O O . SER A 1 104 ? -5.038 1.426 1.264 1.00 91.00 104 SER A O 1
ATOM 858 N N . VAL A 1 105 ? -4.582 0.333 3.162 1.00 90.00 105 VAL A N 1
ATOM 859 C CA . VAL A 1 105 ? -5.439 -0.832 2.915 1.00 90.00 105 VAL A CA 1
ATOM 860 C C . VAL A 1 105 ? -6.813 -0.574 3.516 1.00 90.00 105 VAL A C 1
ATOM 862 O O . VAL A 1 105 ? -7.003 -0.645 4.736 1.00 90.00 105 VAL A O 1
ATOM 865 N N . GLU A 1 106 ? -7.771 -0.297 2.647 1.00 90.12 106 GLU A N 1
ATOM 866 C CA . GLU A 1 106 ? -9.094 0.204 3.010 1.00 90.12 106 GLU A CA 1
ATOM 867 C C . GLU A 1 106 ? -10.124 -0.899 3.192 1.00 90.12 106 GLU A C 1
ATOM 869 O O . GLU A 1 106 ? -10.974 -0.802 4.073 1.00 90.12 106 GLU A O 1
ATOM 874 N N . LEU A 1 107 ? -10.039 -1.949 2.375 1.00 89.69 107 LEU A N 1
ATOM 875 C CA . LEU A 1 107 ? -10.939 -3.090 2.439 1.00 89.69 107 LEU A CA 1
ATOM 876 C C . LEU A 1 107 ? -10.220 -4.348 1.957 1.00 89.69 107 LEU A C 1
ATOM 878 O O . LEU A 1 107 ? -9.505 -4.340 0.956 1.00 89.69 107 LEU A O 1
ATOM 882 N N . VAL A 1 108 ? -10.458 -5.447 2.662 1.00 88.69 108 VAL A N 1
ATOM 883 C CA . VAL A 1 108 ? -10.063 -6.791 2.245 1.00 88.69 108 VAL A CA 1
ATOM 884 C C . VAL A 1 108 ? -11.347 -7.585 2.073 1.00 88.69 108 VAL A C 1
ATOM 886 O O . VAL A 1 108 ? -12.108 -7.738 3.025 1.00 88.69 108 VAL A O 1
ATOM 889 N N . VAL A 1 109 ? -11.600 -8.053 0.855 1.00 89.56 109 VAL A N 1
ATOM 890 C CA . VAL A 1 109 ? -12.727 -8.927 0.534 1.00 89.56 109 VAL A CA 1
ATOM 891 C C . VAL A 1 109 ? -12.195 -10.355 0.467 1.00 89.56 109 VAL A C 1
ATOM 893 O O . VAL A 1 109 ? -11.416 -10.660 -0.446 1.00 89.56 109 VAL A O 1
ATOM 896 N N . PRO A 1 110 ? -12.585 -11.226 1.416 1.00 88.19 110 PRO A N 1
ATOM 897 C CA . PRO A 1 110 ? -12.173 -12.617 1.405 1.00 88.19 110 PRO A CA 1
ATOM 898 C C . PRO A 1 110 ? -12.592 -13.296 0.109 1.00 88.19 110 PRO A C 1
ATOM 900 O O . PRO A 1 110 ? -13.732 -13.152 -0.343 1.00 88.19 110 PRO A O 1
ATOM 903 N N . HIS A 1 111 ? -11.689 -14.071 -0.477 1.00 82.81 111 HIS A N 1
ATOM 904 C CA . HIS A 1 111 ? -12.074 -14.960 -1.559 1.00 82.81 111 HIS A CA 1
ATOM 905 C C . HIS A 1 111 ? -12.935 -16.077 -0.987 1.00 82.81 111 HIS A C 1
ATOM 907 O O . HIS A 1 111 ? -12.439 -16.938 -0.256 1.00 82.81 111 HIS A O 1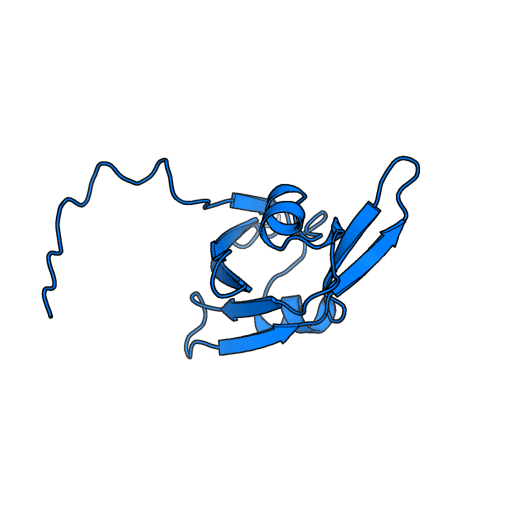
ATOM 913 N N . MET A 1 112 ? -14.230 -16.066 -1.304 1.00 71.12 112 MET A N 1
ATOM 914 C CA . MET A 1 112 ? -15.100 -17.178 -0.951 1.00 71.12 112 MET A CA 1
ATOM 915 C C . MET A 1 112 ? -14.645 -18.406 -1.733 1.00 71.12 112 MET A C 1
ATOM 917 O O . MET A 1 112 ? -14.951 -18.564 -2.912 1.00 71.12 112 MET A O 1
ATOM 921 N N . ARG A 1 113 ? -13.910 -19.295 -1.065 1.00 59.03 113 ARG A N 1
ATOM 922 C CA . ARG A 1 113 ? -13.868 -20.685 -1.495 1.00 59.03 113 ARG A CA 1
ATOM 923 C C . ARG A 1 113 ? -15.267 -21.213 -1.233 1.00 59.03 113 ARG A C 1
ATOM 925 O O . ARG A 1 113 ? -15.658 -21.317 -0.074 1.00 59.03 113 ARG A O 1
ATOM 932 N N . HIS A 1 114 ? -16.021 -21.492 -2.290 1.00 51.84 114 HIS A N 1
ATOM 933 C CA . HIS A 1 114 ? -17.114 -22.443 -2.172 1.00 51.84 114 HIS A CA 1
ATOM 934 C C . HIS A 1 114 ? -16.499 -23.721 -1.591 1.00 51.84 114 HIS A C 1
ATOM 936 O O . HIS A 1 114 ? -15.726 -24.407 -2.256 1.00 51.84 114 HIS A O 1
ATOM 942 N N . THR A 1 115 ? -16.727 -23.960 -0.306 1.00 46.75 115 THR A N 1
ATOM 943 C CA . THR A 1 115 ? -16.644 -25.300 0.256 1.00 46.75 115 THR A CA 1
ATOM 944 C C . THR A 1 115 ? -17.904 -26.008 -0.215 1.00 46.75 115 THR A C 1
ATOM 946 O O . THR A 1 115 ? -18.989 -25.680 0.269 1.00 46.75 115 THR A O 1
ATOM 949 N N . ASP A 1 116 ? -17.750 -26.870 -1.220 1.00 36.91 116 ASP A N 1
ATOM 950 C CA . ASP A 1 116 ? -18.604 -28.054 -1.382 1.00 36.91 116 ASP A CA 1
ATOM 951 C C . ASP A 1 116 ? -18.557 -28.913 -0.107 1.00 36.91 116 ASP A C 1
ATOM 953 O O . ASP A 1 116 ? -17.461 -28.997 0.507 1.00 36.91 116 ASP A O 1
#

Sequence (116 aa):
MMFLLFQLQRLLLLNNHMAVVISLFRLPDTVSRMAKLDFGLNPITIRLLHRSPQNEFINGIRREKKVDCFRYALTSWSRFMKSAGIQVGDTVYYSFDEIDQVLSVELVVPHMRHTD

Radius of gyration: 15.71 Å; chains: 1; bounding box: 37×54×36 Å

Secondary structure (DSSP, 8-state):
-------TTS-TTSS--EEEEGGG-SPPHHHHHHTTTTT----EEEEETTSSS-EEEEE-EEEEE-SSSEEEEETTHHHHHHHHT--TT-EEEEEEETTTTEEEEEEEE-------

Organism: Helianthus annuus (NCBI:txid4232)